Protein AF-A0A3L7RBC6-F1 (afdb_monomer)

pLDDT: mean 70.35, std 21.0, range [33.84, 95.06]

Sequence (132 aa):
MAQAALDSERNTSGNPTVVDAGIVLLDRDGYLCVPLQRLGISANSELGSVTSSCQCVQAEIINYAVGRGQTSRALLLTFRAESPNDLESTDAAAIRKPVELDVKIEIKLESGDTRSLDVLMKNSFQVGGEVP

Structure (mmCIF, N/CA/C/O backbone):
data_AF-A0A3L7RBC6-F1
#
_entry.id   AF-A0A3L7RBC6-F1
#
loop_
_atom_site.group_PDB
_atom_site.id
_atom_site.type_symbol
_atom_site.label_atom_id
_atom_site.label_alt_id
_atom_site.label_comp_id
_atom_site.label_asym_id
_atom_site.label_entity_id
_atom_site.label_seq_id
_atom_site.pdbx_PDB_ins_code
_atom_site.Cartn_x
_atom_site.Cartn_y
_atom_site.Cartn_z
_atom_site.occupancy
_atom_site.B_iso_or_equiv
_atom_site.auth_seq_id
_atom_site.auth_comp_id
_atom_site.auth_asym_id
_atom_site.auth_atom_id
_atom_site.pdbx_PDB_model_num
ATOM 1 N N . MET A 1 1 ? 19.165 10.542 47.482 1.00 41.28 1 MET A N 1
ATOM 2 C CA . MET A 1 1 ? 18.080 11.194 46.719 1.00 41.28 1 MET A CA 1
ATOM 3 C C . MET A 1 1 ? 18.476 11.139 45.258 1.00 41.28 1 MET A C 1
ATOM 5 O O . MET A 1 1 ? 19.639 11.374 44.961 1.00 41.28 1 MET A O 1
ATOM 9 N N . ALA A 1 2 ? 17.560 10.664 44.420 1.00 42.78 2 ALA A N 1
ATOM 10 C CA . ALA A 1 2 ? 17.783 10.224 43.048 1.00 42.78 2 ALA A CA 1
ATOM 11 C C . ALA A 1 2 ? 17.946 11.386 42.059 1.00 42.78 2 ALA A C 1
ATOM 13 O O . ALA A 1 2 ? 17.294 12.410 42.225 1.00 42.78 2 ALA A O 1
ATOM 14 N N . GLN A 1 3 ? 18.708 11.170 40.983 1.00 42.38 3 GLN A N 1
ATOM 15 C CA . GLN A 1 3 ? 18.485 11.879 39.725 1.00 42.38 3 GLN A CA 1
ATOM 16 C C . GLN A 1 3 ? 18.765 10.928 38.557 1.00 42.38 3 GLN A C 1
ATOM 18 O O . GLN A 1 3 ? 19.908 10.608 38.243 1.00 42.38 3 GLN A O 1
ATOM 23 N N . ALA A 1 4 ? 17.674 10.444 37.969 1.00 44.97 4 ALA A N 1
ATOM 24 C CA . ALA A 1 4 ? 17.625 9.802 36.669 1.00 44.97 4 ALA A CA 1
ATOM 25 C C . ALA A 1 4 ? 17.484 10.888 35.589 1.00 44.97 4 ALA A C 1
ATOM 27 O O . ALA A 1 4 ? 16.689 11.815 35.755 1.00 44.97 4 ALA A O 1
ATOM 28 N N . ALA A 1 5 ? 18.229 10.760 34.496 1.00 50.31 5 ALA A N 1
ATOM 29 C CA . ALA A 1 5 ? 17.988 11.434 33.222 1.00 50.31 5 ALA A CA 1
ATOM 30 C C . ALA A 1 5 ? 18.566 10.506 32.139 1.00 50.31 5 ALA A C 1
ATOM 32 O O . ALA A 1 5 ? 19.769 10.294 32.105 1.00 50.31 5 ALA A O 1
ATOM 33 N N . LEU A 1 6 ? 17.722 9.686 31.512 1.00 45.78 6 LEU A N 1
ATOM 34 C CA . LEU A 1 6 ? 17.039 9.960 30.236 1.00 45.78 6 LEU A CA 1
ATOM 35 C C . LEU A 1 6 ? 17.896 9.533 29.035 1.00 45.78 6 LEU A C 1
ATOM 37 O O . LEU A 1 6 ? 18.259 10.348 28.195 1.00 45.78 6 LEU A O 1
ATOM 41 N N . ASP A 1 7 ? 18.124 8.225 28.931 1.00 43.41 7 ASP A N 1
ATOM 42 C CA . ASP A 1 7 ? 18.373 7.572 27.649 1.00 43.41 7 ASP A CA 1
ATOM 43 C C . ASP A 1 7 ? 17.012 7.153 27.076 1.00 43.41 7 ASP A C 1
ATOM 45 O O . ASP A 1 7 ? 16.337 6.255 27.581 1.00 43.41 7 ASP A O 1
ATOM 49 N N . SER A 1 8 ? 16.552 7.860 26.048 1.00 44.59 8 SER A N 1
ATOM 50 C CA . SER A 1 8 ? 15.453 7.416 25.185 1.00 44.59 8 SER A CA 1
ATOM 51 C C . SER A 1 8 ? 15.977 7.328 23.765 1.00 44.59 8 SER A C 1
ATOM 53 O O . SER A 1 8 ? 15.647 8.126 22.889 1.00 44.59 8 SER A O 1
ATOM 55 N N . GLU A 1 9 ? 16.828 6.330 23.555 1.00 50.31 9 GLU A N 1
ATOM 56 C CA . GLU A 1 9 ? 17.122 5.816 22.230 1.00 50.31 9 GLU A CA 1
ATOM 57 C C . GLU A 1 9 ? 15.835 5.199 21.679 1.00 50.31 9 GLU A C 1
ATOM 59 O O . GLU A 1 9 ? 15.323 4.178 22.145 1.00 50.31 9 GLU A O 1
ATOM 64 N N . ARG A 1 10 ? 15.258 5.899 20.706 1.00 44.25 10 ARG A N 1
ATOM 65 C CA . ARG A 1 10 ? 14.067 5.503 19.966 1.00 44.25 10 ARG A CA 1
ATOM 66 C C . ARG A 1 10 ? 14.406 4.249 19.159 1.00 44.25 10 ARG A C 1
ATOM 68 O O . ARG A 1 10 ? 14.853 4.331 18.022 1.00 44.25 10 ARG A O 1
ATOM 75 N N . ASN A 1 11 ? 14.220 3.089 19.777 1.00 40.12 11 ASN A N 1
ATOM 76 C CA . ASN A 1 11 ? 14.428 1.784 19.168 1.00 40.12 11 ASN A CA 1
ATOM 77 C C . ASN A 1 11 ? 13.343 1.525 18.107 1.00 40.12 11 ASN A C 1
ATOM 79 O O . ASN A 1 11 ? 12.315 0.910 18.378 1.00 40.12 11 ASN A O 1
ATOM 83 N N . THR A 1 12 ? 13.546 2.026 16.889 1.00 53.78 12 THR A N 1
ATOM 84 C CA . THR A 1 12 ? 12.786 1.611 15.703 1.00 53.78 12 THR A CA 1
ATOM 85 C C . THR A 1 12 ? 13.376 0.318 15.143 1.00 53.78 12 THR A C 1
ATOM 87 O O . THR A 1 12 ? 13.832 0.273 14.006 1.00 53.78 12 THR A O 1
ATOM 90 N N . SER A 1 13 ? 13.371 -0.746 15.947 1.00 48.34 13 SER A N 1
ATOM 91 C CA . SER A 1 13 ? 13.548 -2.116 15.457 1.00 48.34 13 SER A CA 1
ATOM 92 C C . SER A 1 13 ? 12.186 -2.636 14.995 1.00 48.34 13 SER A C 1
ATOM 94 O O . SER A 1 13 ? 11.504 -3.407 15.671 1.00 48.34 13 SER A O 1
ATOM 96 N N . GLY A 1 14 ? 11.725 -2.109 13.861 1.00 44.50 14 GLY A N 1
ATOM 97 C CA . GLY A 1 14 ? 10.604 -2.688 13.138 1.00 44.50 14 GLY A CA 1
ATOM 98 C C . GLY A 1 14 ? 11.116 -3.922 12.415 1.00 44.50 14 GLY A C 1
ATOM 99 O O . GLY A 1 14 ? 11.766 -3.791 11.384 1.00 44.50 14 GLY A O 1
ATOM 100 N N . ASN A 1 15 ? 10.870 -5.113 12.964 1.00 46.19 15 ASN A N 1
ATOM 101 C CA . ASN A 1 15 ? 11.137 -6.345 12.227 1.00 46.19 15 ASN A CA 1
ATOM 102 C C . ASN A 1 15 ? 10.386 -6.286 10.883 1.00 46.19 15 ASN A C 1
ATOM 104 O O . ASN A 1 15 ? 9.180 -6.007 10.889 1.00 46.19 15 ASN A O 1
ATOM 108 N N . PRO A 1 16 ? 11.059 -6.546 9.747 1.00 49.78 16 PRO A N 1
ATOM 109 C CA . PRO A 1 16 ? 10.403 -6.547 8.449 1.00 49.78 16 PRO A CA 1
ATOM 110 C C . PRO A 1 16 ? 9.271 -7.576 8.472 1.00 49.78 16 PRO A C 1
ATOM 112 O O . PRO A 1 16 ? 9.472 -8.748 8.799 1.00 49.78 16 PRO A O 1
ATOM 115 N N . THR A 1 17 ? 8.052 -7.127 8.173 1.00 50.84 17 THR A N 1
ATOM 116 C CA . THR A 1 17 ? 6.891 -8.018 8.091 1.00 50.84 17 THR A CA 1
ATOM 117 C C . THR A 1 17 ? 6.985 -8.790 6.783 1.00 50.84 17 THR A C 1
ATOM 119 O O . THR A 1 17 ? 6.633 -8.280 5.724 1.00 50.84 17 THR A O 1
ATOM 122 N N . VAL A 1 18 ? 7.488 -10.021 6.851 1.00 53.03 18 VAL A N 1
ATOM 123 C CA . VAL A 1 18 ? 7.545 -10.927 5.701 1.00 53.03 18 VAL A CA 1
ATOM 124 C C . VAL A 1 18 ? 6.134 -11.446 5.428 1.00 53.03 18 VAL A C 1
ATOM 126 O O . VAL A 1 18 ? 5.575 -12.204 6.222 1.00 53.03 18 VAL A O 1
ATOM 129 N N . VAL A 1 19 ? 5.538 -11.010 4.318 1.00 49.81 19 VAL A N 1
ATOM 130 C CA . VAL A 1 19 ? 4.244 -11.510 3.844 1.00 49.81 19 VAL A CA 1
ATOM 131 C C . VAL A 1 19 ? 4.505 -12.566 2.776 1.00 49.81 19 VAL A C 1
ATOM 133 O O . VAL A 1 19 ? 4.945 -12.240 1.679 1.00 49.81 19 VAL A O 1
ATOM 136 N N . ASP A 1 20 ? 4.225 -13.828 3.102 1.00 41.16 20 ASP A N 1
ATOM 137 C CA . ASP A 1 20 ? 4.208 -14.923 2.131 1.00 41.16 20 ASP A CA 1
ATOM 138 C C . ASP A 1 20 ? 2.958 -14.782 1.249 1.00 41.16 20 ASP A C 1
ATOM 140 O O . ASP A 1 20 ? 1.833 -15.105 1.650 1.00 41.16 20 ASP A O 1
ATOM 144 N N . ALA A 1 21 ? 3.140 -14.175 0.079 1.00 43.66 21 ALA A N 1
ATOM 145 C CA . ALA A 1 21 ? 2.108 -14.083 -0.936 1.00 43.66 21 ALA A CA 1
ATOM 146 C C . ALA A 1 21 ? 2.093 -15.408 -1.710 1.00 43.66 21 ALA A C 1
ATOM 148 O O . ALA A 1 21 ? 2.853 -15.593 -2.658 1.00 43.66 21 ALA A O 1
ATOM 149 N N . GLY A 1 22 ? 1.242 -16.345 -1.281 1.00 35.78 22 GLY A N 1
ATOM 150 C CA . GLY A 1 22 ? 0.977 -17.576 -2.030 1.00 35.78 22 GLY A CA 1
ATOM 151 C C . GLY A 1 22 ? 0.546 -17.303 -3.480 1.00 35.78 22 GLY A C 1
ATOM 152 O O . GLY A 1 22 ? 0.210 -16.179 -3.843 1.00 35.78 22 GLY A O 1
ATOM 153 N N . ILE A 1 23 ? 0.554 -18.344 -4.317 1.00 38.22 23 ILE A N 1
ATOM 154 C CA . ILE A 1 23 ? 0.335 -18.253 -5.771 1.00 38.22 23 ILE A CA 1
ATOM 155 C C . ILE A 1 23 ? -0.981 -17.517 -6.095 1.00 38.22 23 ILE A C 1
ATOM 157 O O . ILE A 1 23 ? -2.069 -17.997 -5.774 1.00 38.22 23 ILE A O 1
ATOM 161 N N . VAL A 1 24 ? -0.869 -16.367 -6.769 1.00 37.25 24 VAL A N 1
ATOM 162 C CA . VAL A 1 24 ? -1.992 -15.558 -7.264 1.00 37.25 24 VAL A CA 1
ATOM 163 C C . VAL A 1 24 ? -2.146 -15.805 -8.763 1.00 37.25 24 VAL A C 1
ATOM 165 O O . VAL A 1 24 ? -1.281 -15.436 -9.551 1.00 37.25 24 VAL A O 1
ATOM 168 N N . LEU A 1 25 ? -3.249 -16.439 -9.161 1.00 38.81 25 LEU A N 1
ATOM 169 C CA . LEU A 1 25 ? -3.637 -16.626 -10.561 1.00 38.81 25 LEU A CA 1
ATOM 170 C C . LEU A 1 25 ? -4.859 -15.754 -10.854 1.00 38.81 25 LEU A C 1
ATOM 172 O O . LEU A 1 25 ? -5.968 -16.181 -10.551 1.00 38.81 25 LEU A O 1
ATOM 176 N N . LEU A 1 26 ? -4.678 -14.556 -11.416 1.00 35.75 26 LEU A N 1
ATOM 177 C CA . LEU A 1 26 ? -5.756 -13.702 -11.939 1.00 35.75 26 LEU A CA 1
ATOM 178 C C . LEU A 1 26 ? -5.194 -12.784 -13.042 1.00 35.75 26 LEU A C 1
ATOM 180 O O . LEU A 1 26 ? -4.078 -12.301 -12.905 1.00 35.75 26 LEU A O 1
ATOM 184 N N . ASP A 1 27 ? -5.992 -12.526 -14.084 1.00 41.66 27 ASP A N 1
ATOM 185 C CA . ASP A 1 27 ? -5.768 -11.701 -15.302 1.00 41.66 27 ASP A CA 1
ATOM 186 C C . ASP A 1 27 ? -5.328 -10.225 -15.083 1.00 41.66 27 ASP A C 1
ATOM 188 O O . ASP A 1 27 ? -5.503 -9.368 -15.951 1.00 41.66 27 ASP A O 1
ATOM 192 N N . ARG A 1 28 ? -4.803 -9.870 -13.908 1.00 47.69 28 ARG A N 1
ATOM 193 C CA . ARG A 1 28 ? -4.248 -8.549 -13.600 1.00 47.69 28 ARG A CA 1
ATOM 194 C C . ARG A 1 28 ? -2.777 -8.696 -13.254 1.00 47.69 28 ARG A C 1
ATOM 196 O O . ARG A 1 28 ? -2.445 -9.285 -12.227 1.00 47.69 28 ARG A O 1
ATOM 203 N N . ASP A 1 29 ? -1.922 -8.127 -14.093 1.00 58.88 29 ASP A N 1
ATOM 204 C CA . ASP A 1 29 ? -0.481 -8.125 -13.869 1.00 58.88 29 ASP A CA 1
ATOM 205 C C . ASP A 1 29 ? -0.143 -7.503 -12.503 1.00 58.88 29 ASP A C 1
ATOM 207 O O . ASP A 1 29 ? -0.566 -6.390 -12.191 1.00 58.88 29 ASP A O 1
ATOM 211 N N . GLY A 1 30 ? 0.595 -8.273 -11.695 1.00 72.44 30 GLY A N 1
ATOM 212 C CA . GLY A 1 30 ? 1.332 -7.852 -10.504 1.00 72.44 30 GLY A CA 1
ATOM 213 C C . GLY A 1 30 ? 0.573 -6.965 -9.517 1.00 72.44 30 GLY A C 1
ATOM 214 O O . GLY A 1 30 ? 0.707 -5.744 -9.553 1.00 72.44 30 GLY A O 1
ATOM 215 N N . TYR A 1 31 ? -0.101 -7.558 -8.530 1.00 82.19 31 TYR A N 1
ATOM 216 C CA . TYR A 1 31 ? -0.583 -6.805 -7.370 1.00 82.19 31 TYR A CA 1
ATOM 217 C C . TYR A 1 31 ? -0.307 -7.524 -6.046 1.00 82.19 31 TYR A C 1
ATOM 219 O O . TYR A 1 31 ? -0.266 -8.751 -5.979 1.00 82.19 31 TYR A O 1
ATOM 227 N N . LEU A 1 32 ? -0.148 -6.748 -4.973 1.00 85.56 32 LEU A N 1
ATOM 228 C CA . LEU A 1 32 ? -0.062 -7.227 -3.596 1.00 85.56 32 LEU A CA 1
ATOM 229 C C . LEU A 1 32 ? -1.154 -6.550 -2.772 1.00 85.56 32 LEU A C 1
ATOM 231 O O . LEU A 1 32 ? -1.234 -5.328 -2.719 1.00 85.56 32 LEU A O 1
ATOM 235 N N . CYS A 1 33 ? -1.995 -7.342 -2.112 1.00 89.25 33 CYS A N 1
ATOM 236 C CA . CYS A 1 33 ? -3.057 -6.831 -1.253 1.00 89.25 33 CYS A CA 1
ATOM 237 C C . CYS A 1 33 ? -2.758 -7.175 0.210 1.00 89.25 33 CYS A C 1
ATOM 239 O O . CYS A 1 33 ? -2.649 -8.350 0.566 1.00 89.25 33 CYS A O 1
ATOM 241 N N . VAL A 1 34 ? -2.630 -6.158 1.063 1.00 90.31 34 VAL A N 1
ATOM 242 C CA . VAL A 1 34 ? -2.283 -6.305 2.482 1.00 90.31 34 VAL A CA 1
ATOM 243 C C . VAL A 1 34 ? -3.419 -5.760 3.352 1.00 90.31 34 VAL A C 1
ATOM 245 O O . VAL A 1 34 ? -3.664 -4.553 3.348 1.00 90.31 34 VAL A O 1
ATOM 248 N N . PRO A 1 35 ? -4.120 -6.602 4.133 1.00 92.38 35 PRO A N 1
ATOM 249 C CA . PRO A 1 35 ? -5.130 -6.132 5.079 1.00 92.38 35 PRO A CA 1
ATOM 250 C C . PRO A 1 35 ? -4.552 -5.107 6.057 1.00 92.38 35 PRO A C 1
ATOM 252 O O . PRO A 1 35 ? -3.495 -5.339 6.645 1.00 92.38 35 PRO A O 1
ATOM 255 N N . LEU A 1 36 ? -5.261 -4.000 6.288 1.00 92.00 36 LEU A N 1
ATOM 256 C CA . LEU A 1 36 ? -4.756 -2.913 7.138 1.00 92.00 36 LEU A CA 1
ATOM 257 C C . LEU A 1 36 ? -4.504 -3.349 8.587 1.00 92.00 36 LEU A C 1
ATOM 259 O O . LEU A 1 36 ? -3.585 -2.854 9.236 1.00 92.00 36 LEU A O 1
ATOM 263 N N . GLN A 1 37 ? -5.250 -4.343 9.070 1.00 90.81 37 GLN A N 1
ATOM 264 C CA . GLN A 1 37 ? -5.057 -4.921 10.398 1.00 90.81 37 GLN A CA 1
ATOM 265 C C . GLN A 1 37 ? -3.677 -5.574 10.546 1.00 90.81 37 GLN A C 1
ATOM 267 O O . GLN A 1 37 ? -3.102 -5.527 11.630 1.00 90.81 37 GLN A O 1
ATOM 272 N N . ARG A 1 38 ? -3.108 -6.133 9.464 1.00 88.62 38 ARG A N 1
ATOM 273 C CA . ARG A 1 38 ? -1.739 -6.680 9.479 1.00 88.62 38 ARG A CA 1
ATOM 274 C C . ARG A 1 38 ? -0.673 -5.592 9.602 1.00 88.62 38 ARG A C 1
ATOM 276 O O . ARG A 1 38 ? 0.423 -5.882 10.056 1.00 88.62 38 ARG A O 1
ATOM 283 N N . LEU A 1 39 ? -1.011 -4.350 9.257 1.00 89.38 39 LEU A N 1
ATOM 284 C CA . LEU A 1 39 ? -0.158 -3.170 9.427 1.00 89.38 39 LEU A CA 1
ATOM 285 C C . LEU A 1 39 ? -0.397 -2.463 10.776 1.00 89.38 39 LEU A C 1
ATOM 287 O O . LEU A 1 39 ? 0.099 -1.359 10.999 1.00 89.38 39 LEU A O 1
ATOM 291 N N . GLY A 1 40 ? -1.195 -3.063 11.669 1.00 90.06 40 GLY A N 1
ATOM 292 C CA . GLY A 1 40 ? -1.571 -2.462 12.950 1.00 90.06 40 GLY A CA 1
ATOM 293 C C . GLY A 1 40 ? -2.505 -1.254 12.816 1.00 90.06 40 GLY A C 1
ATOM 294 O O . GLY A 1 40 ? -2.595 -0.446 13.739 1.00 90.06 40 GLY A O 1
ATOM 295 N N . ILE A 1 41 ? -3.183 -1.103 11.674 1.00 91.06 41 ILE A N 1
ATOM 296 C CA . ILE A 1 41 ? -4.161 -0.039 11.432 1.00 91.06 41 ILE A CA 1
ATOM 297 C C . ILE A 1 41 ? -5.556 -0.595 11.718 1.00 91.06 41 ILE A C 1
ATOM 299 O O . ILE A 1 41 ? -5.967 -1.615 11.159 1.00 91.06 41 ILE A O 1
ATOM 303 N N . SER A 1 42 ? -6.298 0.085 12.593 1.00 89.44 42 SER A N 1
ATOM 304 C CA . SER A 1 42 ? -7.670 -0.304 12.917 1.00 89.44 42 SER A CA 1
ATOM 305 C C . SER A 1 42 ? -8.583 -0.132 11.702 1.00 89.44 42 SER A C 1
ATOM 307 O O . SER A 1 42 ? -8.409 0.779 10.891 1.00 89.44 42 SER A O 1
ATOM 309 N N . ALA A 1 43 ? -9.606 -0.983 11.599 1.00 83.50 43 ALA A N 1
ATOM 310 C CA . ALA A 1 43 ? -10.624 -0.870 10.554 1.00 83.50 43 ALA A CA 1
ATOM 311 C C . ALA A 1 43 ? -11.336 0.498 10.574 1.00 83.50 43 ALA A C 1
ATOM 313 O O . ALA A 1 43 ? -11.731 0.990 9.522 1.00 83.50 43 ALA A O 1
ATOM 314 N N . ASN A 1 44 ? -11.429 1.119 11.756 1.00 85.81 44 ASN A N 1
ATOM 315 C CA . ASN A 1 44 ? -12.097 2.404 11.969 1.00 85.81 44 ASN A CA 1
ATOM 316 C C . ASN A 1 44 ? -11.147 3.612 11.886 1.00 85.81 44 ASN A C 1
ATOM 318 O O . ASN A 1 44 ? -11.581 4.731 12.126 1.00 85.81 44 ASN A O 1
ATOM 322 N N . SER A 1 45 ? -9.853 3.415 11.608 1.00 88.69 45 SER A N 1
ATOM 323 C CA . SER A 1 45 ? -8.907 4.532 11.506 1.00 88.69 45 SER A CA 1
ATOM 324 C C . SER A 1 45 ? -9.174 5.361 10.250 1.00 88.69 45 SER A C 1
ATOM 326 O O . SER A 1 45 ? -9.228 4.810 9.146 1.00 88.69 45 SER A O 1
ATOM 328 N N . GLU A 1 46 ? -9.266 6.677 10.401 1.00 92.19 46 GLU A N 1
ATOM 329 C CA . GLU A 1 46 ? -9.325 7.617 9.281 1.00 92.19 46 GLU A CA 1
ATOM 330 C C . GLU A 1 46 ? -7.946 7.723 8.616 1.00 92.19 46 GLU A C 1
ATOM 332 O O . GLU A 1 46 ? -6.911 7.851 9.280 1.00 92.19 46 GLU A O 1
ATOM 337 N N . LEU A 1 47 ? -7.929 7.568 7.292 1.00 91.31 47 LEU A N 1
ATOM 338 C CA . LEU A 1 47 ? -6.710 7.560 6.489 1.00 91.31 47 LEU A CA 1
ATOM 339 C C . LEU A 1 47 ? -6.565 8.920 5.823 1.00 91.31 47 LEU A C 1
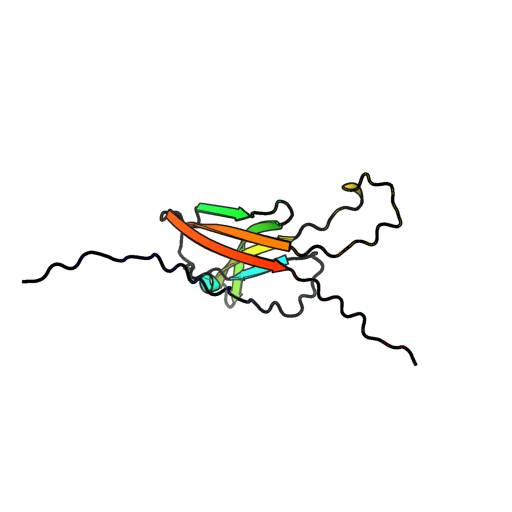ATOM 341 O O . LEU A 1 47 ? -7.460 9.329 5.093 1.00 91.31 47 LEU A O 1
ATOM 345 N N . GLY A 1 48 ? -5.429 9.576 6.037 1.00 91.69 48 GLY A N 1
ATOM 346 C CA . GLY A 1 48 ? -5.119 10.850 5.401 1.00 91.69 48 GLY A CA 1
ATOM 347 C C . GLY A 1 48 ? -4.516 10.660 4.011 1.00 91.69 48 GLY A C 1
ATOM 348 O O . GLY A 1 48 ? -5.031 11.182 3.027 1.00 91.69 48 GLY A O 1
ATOM 349 N N . SER A 1 49 ? -3.413 9.912 3.903 1.00 93.56 49 SER A N 1
ATOM 350 C CA . SER A 1 49 ? -2.760 9.683 2.608 1.00 93.56 49 SER A CA 1
ATOM 351 C C . SER A 1 49 ? -1.958 8.389 2.547 1.00 93.56 49 SER A C 1
ATOM 353 O O . SER A 1 49 ? -1.544 7.837 3.567 1.00 93.56 49 SER A O 1
ATOM 355 N N . VAL A 1 50 ? -1.732 7.914 1.322 1.00 94.38 50 VAL A N 1
ATOM 356 C CA . VAL A 1 50 ? -0.848 6.788 1.015 1.00 94.38 50 VAL A CA 1
ATOM 357 C C . VAL A 1 50 ? 0.129 7.224 -0.065 1.00 94.38 50 VAL A C 1
ATOM 359 O O . VAL A 1 50 ? -0.278 7.798 -1.073 1.00 94.38 50 VAL A O 1
ATOM 362 N N . 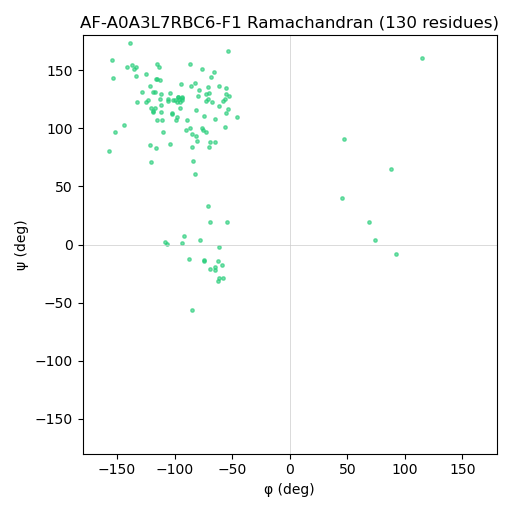THR A 1 51 ? 1.414 6.962 0.144 1.00 94.38 51 THR A N 1
ATOM 363 C CA . THR A 1 51 ? 2.481 7.317 -0.797 1.00 94.38 51 THR A CA 1
ATOM 364 C C . THR A 1 51 ? 3.428 6.144 -1.013 1.00 94.38 51 THR A C 1
ATOM 366 O O . THR A 1 51 ? 3.706 5.386 -0.087 1.00 94.38 51 THR A O 1
ATOM 369 N N . SER A 1 52 ? 3.939 6.017 -2.236 1.00 92.31 52 SER A N 1
ATOM 370 C CA . SER A 1 52 ? 4.935 5.019 -2.636 1.00 92.31 52 SER A CA 1
ATOM 371 C C . SER A 1 52 ? 6.255 5.708 -2.967 1.00 92.31 52 SER A C 1
ATOM 373 O O . SER A 1 52 ? 6.251 6.778 -3.578 1.00 92.31 52 SER A O 1
ATOM 375 N N . SER A 1 53 ? 7.380 5.092 -2.602 1.00 90.50 53 SER A N 1
ATOM 376 C CA . SER A 1 53 ? 8.714 5.568 -2.982 1.00 90.50 53 SER A CA 1
ATOM 377 C C . SER A 1 53 ? 9.068 5.294 -4.450 1.00 90.50 53 SER A C 1
ATOM 379 O O . SER A 1 53 ? 10.022 5.884 -4.951 1.00 90.50 53 SER A O 1
ATOM 381 N N . CYS A 1 54 ? 8.319 4.429 -5.150 1.00 83.50 54 CYS A N 1
ATOM 382 C CA . CYS A 1 54 ? 8.505 4.154 -6.577 1.00 83.50 54 CYS A CA 1
ATOM 383 C C . CYS A 1 54 ? 7.266 4.528 -7.390 1.00 83.50 54 CYS A C 1
ATOM 385 O O . CYS A 1 54 ? 6.167 4.054 -7.111 1.00 83.50 54 CYS A O 1
ATOM 387 N N . GLN A 1 55 ? 7.466 5.263 -8.486 1.00 84.56 55 GLN A N 1
ATOM 388 C CA . GLN A 1 55 ? 6.420 5.545 -9.482 1.00 84.56 55 GLN A CA 1
ATOM 389 C C . GLN A 1 55 ? 5.917 4.292 -10.223 1.00 84.56 55 GLN A C 1
ATOM 391 O O . GLN A 1 55 ? 4.843 4.296 -10.821 1.00 84.56 55 GLN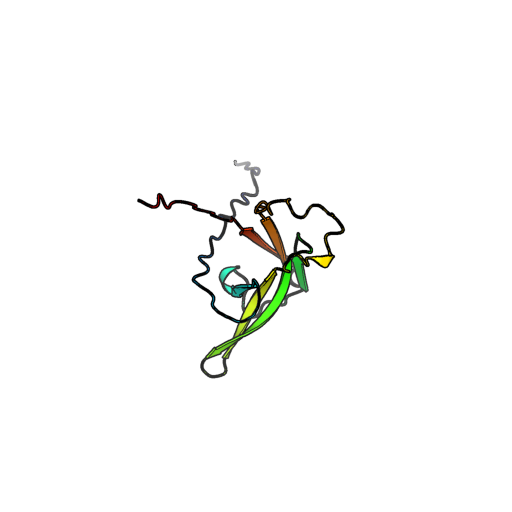 A O 1
ATOM 396 N N . CYS A 1 56 ? 6.708 3.220 -10.191 1.00 79.75 56 CYS A N 1
ATOM 397 C CA . CYS A 1 56 ? 6.365 1.915 -10.737 1.00 79.75 56 CYS A CA 1
ATOM 398 C C . CYS A 1 56 ? 5.344 1.156 -9.875 1.00 79.75 56 CYS A C 1
ATOM 400 O O . CYS A 1 56 ? 4.779 0.165 -10.332 1.00 79.75 56 CYS A O 1
ATOM 402 N N . VAL A 1 57 ? 5.095 1.617 -8.642 1.00 85.94 57 VAL A N 1
ATOM 403 C CA . VAL A 1 57 ? 4.147 1.007 -7.709 1.00 85.94 57 VAL A CA 1
ATOM 404 C C . VAL A 1 57 ? 3.080 2.019 -7.339 1.00 85.94 57 VAL A C 1
ATOM 406 O O . VAL A 1 57 ? 3.357 3.043 -6.714 1.00 85.94 57 VAL A O 1
ATOM 409 N N . GLN A 1 58 ? 1.842 1.705 -7.692 1.00 90.94 58 GLN A N 1
ATOM 410 C CA . GLN A 1 58 ? 0.680 2.470 -7.278 1.00 90.94 58 GLN A CA 1
ATOM 411 C C . GLN A 1 58 ? 0.103 1.857 -6.005 1.00 90.94 58 GLN A C 1
ATOM 413 O O . GLN A 1 58 ? -0.191 0.664 -5.971 1.00 90.94 58 GLN A O 1
ATOM 418 N N . ALA A 1 59 ? -0.067 2.676 -4.971 1.00 92.50 59 ALA A N 1
ATOM 419 C CA . ALA A 1 59 ? -0.619 2.263 -3.689 1.00 92.50 59 ALA A CA 1
ATOM 420 C C . ALA A 1 59 ? -1.991 2.908 -3.468 1.00 92.50 59 ALA A C 1
ATOM 422 O O . ALA A 1 59 ? -2.142 4.120 -3.608 1.00 92.50 59 ALA A O 1
ATOM 423 N N . GLU A 1 60 ? -2.982 2.099 -3.112 1.00 93.06 60 GLU A N 1
ATOM 424 C CA . GLU A 1 60 ? -4.364 2.529 -2.906 1.00 93.06 60 GLU A CA 1
ATOM 425 C C . GLU A 1 60 ? -4.985 1.790 -1.719 1.00 93.06 60 GLU A C 1
ATOM 427 O O . GLU A 1 60 ? -4.606 0.666 -1.396 1.00 93.06 60 GLU A O 1
ATOM 432 N N . ILE A 1 61 ? -5.964 2.410 -1.063 1.00 93.06 61 ILE A N 1
ATOM 433 C CA . ILE A 1 61 ? -6.776 1.745 -0.046 1.00 93.06 61 ILE A CA 1
ATOM 434 C C . ILE A 1 61 ? -8.076 1.290 -0.680 1.00 93.06 61 ILE A C 1
ATOM 436 O O . ILE A 1 61 ? -8.855 2.104 -1.165 1.00 93.06 61 ILE A O 1
ATOM 440 N N . ILE A 1 62 ? -8.345 -0.005 -0.590 1.00 92.69 62 ILE A N 1
ATOM 441 C CA . ILE A 1 62 ? -9.562 -0.606 -1.125 1.00 92.69 62 ILE A CA 1
ATOM 442 C C . ILE A 1 62 ? -10.427 -1.187 -0.010 1.00 92.69 62 ILE A C 1
ATOM 444 O O . ILE A 1 62 ? -9.934 -1.583 1.051 1.00 92.69 62 ILE A O 1
ATOM 448 N N . ASN A 1 63 ? -11.725 -1.293 -0.285 1.00 92.19 63 ASN A N 1
ATOM 449 C CA . ASN A 1 63 ? -12.647 -2.100 0.505 1.00 92.19 63 ASN A CA 1
ATOM 450 C C . ASN A 1 63 ? -12.790 -3.485 -0.136 1.00 92.19 63 ASN A C 1
ATOM 452 O O . ASN A 1 63 ? -12.928 -3.594 -1.353 1.00 92.19 63 ASN A O 1
ATOM 456 N N . TYR A 1 64 ? -12.803 -4.541 0.672 1.00 87.31 64 TYR A N 1
ATOM 457 C CA . TYR A 1 64 ? -13.024 -5.912 0.218 1.00 87.31 64 TYR A CA 1
ATOM 458 C C . TYR A 1 64 ? -14.034 -6.630 1.113 1.00 87.31 64 TYR A C 1
ATOM 460 O O . TYR A 1 64 ? -14.197 -6.297 2.288 1.00 87.31 64 TYR A O 1
ATOM 468 N N . ALA A 1 65 ? -14.744 -7.608 0.554 1.00 89.12 65 ALA A N 1
ATOM 469 C CA . ALA A 1 65 ? -15.715 -8.396 1.300 1.00 89.12 65 ALA A CA 1
ATOM 470 C C . ALA A 1 65 ? -15.010 -9.463 2.150 1.00 89.12 65 ALA A C 1
ATOM 472 O O . ALA A 1 65 ? -14.172 -10.208 1.648 1.00 89.12 65 ALA A O 1
ATOM 473 N N . VAL A 1 66 ? -15.393 -9.570 3.422 1.00 86.19 66 VAL A N 1
ATOM 474 C CA . VAL A 1 66 ? -14.907 -10.602 4.363 1.00 86.19 66 VAL A CA 1
ATOM 475 C C . VAL A 1 66 ? -15.965 -11.676 4.665 1.00 86.19 66 VAL A C 1
ATOM 477 O O . VAL A 1 66 ? -15.699 -12.629 5.392 1.00 86.19 66 VAL A O 1
ATOM 480 N N . GLY A 1 67 ? -17.152 -11.568 4.054 1.00 84.12 67 GLY A N 1
ATOM 481 C CA . GLY A 1 67 ? -18.256 -12.531 4.155 1.00 84.12 67 GLY A CA 1
ATOM 482 C C . GLY A 1 67 ? -19.496 -11.958 4.850 1.00 84.12 67 GLY A C 1
ATOM 483 O O . GLY A 1 67 ? -19.421 -10.946 5.533 1.00 84.12 67 GLY A O 1
ATOM 484 N N . ARG A 1 68 ? -20.668 -12.586 4.650 1.00 83.38 68 ARG A N 1
ATOM 485 C CA . ARG A 1 68 ? -21.968 -12.201 5.262 1.00 83.38 68 ARG A CA 1
ATOM 486 C C . ARG A 1 68 ? -22.282 -10.691 5.222 1.00 83.38 68 ARG A C 1
ATOM 488 O O . ARG A 1 68 ? -22.785 -10.134 6.192 1.00 83.38 68 ARG A O 1
ATOM 495 N N . GLY A 1 69 ? -21.964 -10.027 4.110 1.00 85.81 69 GLY A N 1
ATOM 496 C CA . GLY A 1 69 ? -22.197 -8.587 3.934 1.00 85.81 69 GLY A CA 1
ATOM 497 C C . GLY A 1 69 ? -21.233 -7.673 4.698 1.00 85.81 69 GLY A C 1
ATOM 498 O O . GLY A 1 69 ? -21.388 -6.459 4.646 1.00 85.81 69 GLY A O 1
ATOM 499 N N . GLN A 1 70 ? -20.232 -8.225 5.386 1.00 86.25 70 GLN A N 1
ATOM 50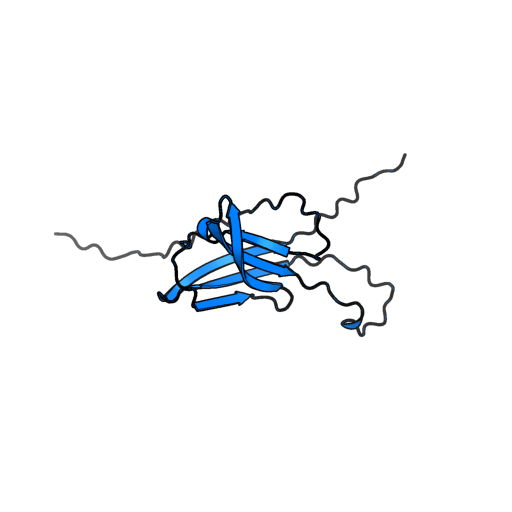0 C CA . GLN A 1 70 ? -19.185 -7.448 6.034 1.00 86.25 70 GLN A CA 1
ATOM 501 C C . GLN A 1 70 ? -18.101 -7.057 5.027 1.00 86.25 70 GLN A C 1
ATOM 503 O O . GLN A 1 70 ? -17.669 -7.865 4.195 1.00 86.25 70 GLN A O 1
ATOM 508 N N . THR A 1 71 ? -17.637 -5.818 5.143 1.00 89.19 71 THR A N 1
ATOM 509 C CA . THR A 1 71 ? -16.512 -5.272 4.388 1.00 89.19 71 THR A CA 1
ATOM 510 C C . THR A 1 71 ? -15.349 -4.961 5.325 1.00 89.19 71 THR A C 1
ATOM 512 O O . THR A 1 71 ? -15.521 -4.718 6.520 1.00 89.19 71 THR A O 1
ATOM 515 N N . SER A 1 72 ? -14.139 -5.011 4.786 1.00 90.75 72 SER A N 1
ATOM 516 C CA . SER A 1 72 ? -12.907 -4.629 5.467 1.00 90.75 72 SER A CA 1
ATOM 517 C C . SER A 1 72 ? -12.010 -3.846 4.515 1.00 90.75 72 SER A C 1
ATOM 519 O O . SER A 1 72 ? -12.321 -3.731 3.330 1.00 90.75 72 SER A O 1
ATOM 521 N N . ARG A 1 73 ? -10.901 -3.300 5.019 1.00 92.44 73 ARG A N 1
ATOM 522 C CA . ARG A 1 73 ? -9.986 -2.459 4.237 1.00 92.44 73 ARG A CA 1
ATOM 523 C C . ARG A 1 73 ? -8.616 -3.090 4.064 1.00 92.44 73 ARG A C 1
ATOM 525 O O . ARG A 1 73 ? -8.080 -3.691 4.999 1.00 92.44 73 ARG A O 1
ATOM 532 N N . ALA A 1 74 ? -8.030 -2.899 2.892 1.00 92.81 74 ALA A N 1
ATOM 533 C CA . ALA A 1 74 ? -6.682 -3.346 2.575 1.00 92.81 74 ALA A CA 1
ATOM 534 C C . ALA A 1 74 ? -5.910 -2.275 1.803 1.00 92.81 74 ALA A C 1
ATOM 536 O O . ALA A 1 74 ? -6.501 -1.442 1.120 1.00 92.81 74 ALA A O 1
ATOM 537 N N . LEU A 1 75 ? -4.589 -2.328 1.917 1.00 92.75 75 LEU A N 1
ATOM 538 C CA . LEU A 1 75 ? -3.654 -1.656 1.032 1.00 92.75 75 LEU A CA 1
ATOM 539 C C . LEU A 1 75 ? -3.486 -2.518 -0.222 1.00 92.75 75 LEU A C 1
ATOM 541 O O . LEU A 1 75 ? -2.981 -3.636 -0.134 1.00 92.75 75 LEU A O 1
ATOM 545 N N . LEU A 1 76 ? -3.904 -2.004 -1.370 1.00 92.25 76 LEU A N 1
ATOM 546 C CA . LEU A 1 76 ? -3.635 -2.582 -2.677 1.00 92.25 76 LEU A CA 1
ATOM 547 C C . LEU A 1 76 ? -2.407 -1.901 -3.277 1.00 92.25 76 LEU A C 1
ATOM 549 O O . LEU A 1 76 ? -2.390 -0.689 -3.472 1.00 92.25 76 LEU A O 1
ATOM 553 N N . LEU A 1 77 ? -1.398 -2.697 -3.598 1.00 89.56 77 LEU A N 1
ATOM 554 C CA . LEU A 1 77 ? -0.237 -2.288 -4.370 1.00 89.56 77 LEU A CA 1
ATOM 555 C C . LEU A 1 77 ? -0.365 -2.874 -5.765 1.00 89.56 77 LEU A C 1
ATOM 557 O O . LEU A 1 77 ? -0.527 -4.083 -5.899 1.00 89.56 77 LEU A O 1
ATOM 561 N N . THR A 1 78 ? -0.293 -2.030 -6.785 1.00 88.38 78 THR A N 1
ATOM 562 C CA . THR A 1 78 ? -0.291 -2.438 -8.192 1.00 88.38 78 THR A CA 1
ATOM 563 C C . THR A 1 78 ? 1.069 -2.115 -8.788 1.00 88.38 78 THR A C 1
ATOM 565 O O . THR A 1 78 ? 1.527 -0.973 -8.714 1.00 88.38 78 THR A O 1
ATOM 568 N N . PHE A 1 79 ? 1.715 -3.117 -9.368 1.00 83.25 79 PHE A N 1
ATOM 569 C CA . PHE A 1 79 ? 3.027 -3.009 -9.987 1.00 83.25 79 PHE A CA 1
ATOM 570 C C . PHE A 1 79 ? 2.833 -2.771 -11.485 1.00 83.25 79 PHE A C 1
ATOM 572 O O . PHE A 1 79 ? 2.254 -3.597 -12.188 1.00 83.25 79 PHE A O 1
ATOM 579 N N . ARG A 1 80 ? 3.284 -1.620 -11.988 1.00 77.06 80 ARG A N 1
ATOM 580 C CA . ARG A 1 80 ? 3.208 -1.327 -13.422 1.00 77.06 80 ARG A CA 1
ATOM 581 C C . ARG A 1 80 ? 4.244 -2.174 -14.150 1.00 77.06 80 ARG A C 1
ATOM 583 O O . ARG A 1 80 ? 5.432 -2.088 -13.846 1.00 77.06 80 ARG A O 1
ATOM 590 N N . ALA A 1 81 ? 3.790 -2.958 -15.123 1.00 68.06 81 ALA A N 1
ATOM 591 C CA . ALA A 1 81 ? 4.687 -3.590 -16.077 1.00 68.06 81 ALA A CA 1
ATOM 592 C C . ALA A 1 81 ? 5.430 -2.503 -16.868 1.00 68.06 81 ALA A C 1
ATOM 594 O O . ALA A 1 81 ? 4.824 -1.515 -17.292 1.00 68.06 81 ALA A O 1
ATOM 595 N N . GLU A 1 82 ? 6.734 -2.685 -17.069 1.00 61.59 82 GLU A N 1
ATOM 596 C CA . GLU A 1 82 ? 7.505 -1.840 -17.979 1.00 61.59 82 GLU A CA 1
ATOM 597 C C . GLU A 1 82 ? 6.932 -1.999 -19.391 1.00 61.59 82 GLU A C 1
ATOM 599 O O . GLU A 1 82 ? 6.893 -3.107 -19.940 1.00 61.59 82 GLU A O 1
ATOM 604 N N . SER A 1 83 ? 6.442 -0.903 -19.977 1.00 57.53 83 SER A N 1
ATOM 605 C CA . SER A 1 83 ? 5.943 -0.943 -21.346 1.00 57.53 83 SER A CA 1
ATOM 606 C C . SER A 1 83 ? 7.129 -1.094 -22.296 1.00 57.53 83 SER A C 1
ATOM 608 O O . SER A 1 83 ? 8.109 -0.358 -22.165 1.00 57.53 83 SER A O 1
ATOM 610 N N . PRO A 1 84 ? 7.056 -1.972 -23.312 1.00 55.84 84 PRO A N 1
ATOM 611 C CA . PRO A 1 84 ? 8.087 -2.042 -24.345 1.00 55.84 84 PRO A CA 1
ATOM 612 C C . PRO A 1 84 ? 8.274 -0.711 -25.099 1.00 55.84 84 PRO A C 1
ATOM 614 O O . PRO A 1 84 ? 9.318 -0.519 -25.709 1.00 55.84 84 PRO A O 1
ATOM 617 N N . ASN A 1 85 ? 7.303 0.210 -25.027 1.00 55.25 85 ASN A N 1
ATOM 618 C CA . ASN A 1 8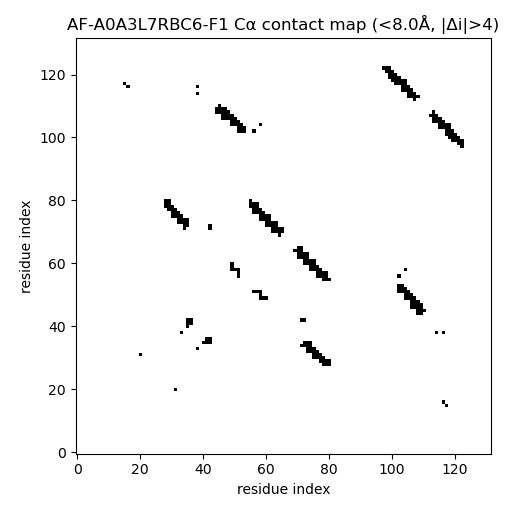5 ? 7.379 1.544 -25.631 1.00 55.25 85 ASN A CA 1
ATOM 619 C C . ASN A 1 85 ? 8.030 2.614 -24.735 1.00 55.25 85 ASN A C 1
ATOM 621 O O . ASN A 1 85 ? 8.369 3.674 -25.246 1.00 55.25 85 ASN A O 1
ATOM 625 N N . ASP A 1 86 ? 8.236 2.358 -23.437 1.00 55.78 86 ASP A N 1
ATOM 626 C CA . ASP A 1 86 ? 8.998 3.262 -22.549 1.00 55.78 86 ASP A CA 1
ATOM 627 C C . ASP A 1 86 ? 10.524 3.115 -22.762 1.00 55.78 86 ASP A C 1
ATOM 629 O O . ASP A 1 86 ? 11.339 3.725 -22.070 1.00 55.78 86 ASP A O 1
ATOM 633 N N . LEU A 1 87 ? 10.915 2.285 -23.734 1.00 54.03 87 LEU A N 1
ATOM 634 C CA . LEU A 1 87 ? 12.278 1.902 -24.062 1.00 54.03 87 LEU A CA 1
ATOM 635 C C . LEU A 1 87 ? 12.627 2.403 -25.471 1.00 54.03 87 LEU A C 1
ATOM 637 O O . LEU A 1 87 ? 12.617 1.642 -26.434 1.00 54.03 87 LEU A O 1
ATOM 641 N N . GLU A 1 88 ? 13.023 3.670 -25.602 1.00 52.44 88 GLU A N 1
ATOM 642 C CA . GLU A 1 88 ? 13.689 4.194 -26.814 1.00 52.44 88 GLU A CA 1
ATOM 643 C C . GLU A 1 88 ? 15.134 3.658 -26.977 1.00 52.44 88 GLU A C 1
ATOM 645 O O . GLU A 1 88 ? 16.028 4.344 -27.468 1.00 52.44 88 GLU A O 1
ATOM 650 N N . SER A 1 89 ? 15.400 2.424 -26.545 1.00 52.09 89 SER A N 1
ATOM 651 C CA . SER A 1 89 ? 16.713 1.786 -26.618 1.00 52.09 89 SER A CA 1
ATOM 652 C C . SER A 1 89 ? 16.666 0.647 -27.633 1.00 52.09 89 SER A C 1
ATOM 654 O O . SER A 1 89 ? 16.067 -0.401 -27.403 1.00 52.09 89 SER A O 1
ATOM 656 N N . THR A 1 90 ? 17.298 0.877 -28.780 1.00 50.22 90 THR A N 1
ATOM 657 C CA . THR A 1 90 ? 17.352 0.037 -29.988 1.00 50.22 90 THR A CA 1
ATOM 658 C C . THR A 1 90 ? 18.146 -1.265 -29.849 1.00 50.22 90 THR A C 1
ATOM 660 O O . THR A 1 90 ? 18.524 -1.857 -30.861 1.00 50.22 90 THR A O 1
ATOM 663 N N . ASP A 1 91 ? 18.391 -1.755 -28.635 1.00 53.78 91 ASP A N 1
ATOM 664 C CA . ASP A 1 91 ? 19.210 -2.946 -28.431 1.00 53.78 91 ASP A CA 1
ATOM 665 C C . ASP A 1 91 ? 18.347 -4.170 -28.097 1.00 53.78 91 ASP A C 1
ATOM 667 O O . ASP A 1 91 ? 18.096 -4.517 -26.942 1.00 53.78 91 ASP A O 1
ATOM 671 N N . ALA A 1 92 ? 17.883 -4.848 -29.150 1.00 50.88 92 ALA A N 1
ATOM 672 C CA . ALA A 1 92 ? 17.084 -6.075 -29.083 1.00 50.88 92 ALA A CA 1
ATOM 673 C C . ALA A 1 92 ? 17.805 -7.262 -28.395 1.00 50.88 92 ALA A C 1
ATOM 675 O O . ALA A 1 92 ? 17.215 -8.330 -28.236 1.00 50.88 92 ALA A O 1
ATOM 676 N N . ALA A 1 93 ? 19.064 -7.083 -27.977 1.00 47.25 93 ALA A N 1
ATOM 677 C CA . ALA A 1 93 ? 19.878 -8.058 -27.255 1.00 47.25 93 ALA A CA 1
ATOM 678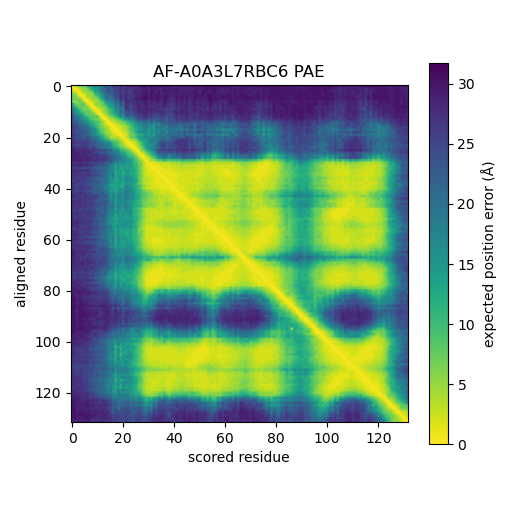 C C . ALA A 1 93 ? 20.120 -7.703 -25.774 1.00 47.25 93 ALA A C 1
ATOM 680 O O . ALA A 1 93 ? 20.810 -8.456 -25.080 1.00 47.25 93 ALA A O 1
ATOM 681 N N . ALA A 1 94 ? 19.558 -6.605 -25.253 1.00 52.50 94 ALA A N 1
ATOM 682 C CA . ALA A 1 94 ? 19.605 -6.319 -23.824 1.00 52.50 94 ALA A CA 1
ATOM 683 C C . ALA A 1 94 ? 18.727 -7.334 -23.075 1.00 52.50 94 ALA A C 1
ATOM 685 O O . ALA A 1 94 ? 17.534 -7.127 -22.852 1.00 52.50 94 ALA A O 1
ATOM 686 N N . ILE A 1 95 ? 19.333 -8.468 -22.712 1.00 51.81 95 ILE A N 1
ATOM 687 C CA . ILE A 1 95 ? 18.802 -9.438 -21.756 1.00 51.81 95 ILE A CA 1
ATOM 688 C C . ILE A 1 95 ? 18.295 -8.628 -20.564 1.00 51.81 95 ILE A C 1
ATOM 690 O O . ILE A 1 95 ? 19.094 -8.025 -19.844 1.00 51.81 95 ILE A O 1
ATOM 694 N N . ARG A 1 96 ? 16.967 -8.571 -20.401 1.00 54.50 96 ARG A N 1
ATOM 695 C CA . ARG A 1 96 ? 16.303 -7.867 -19.302 1.00 54.50 96 ARG A CA 1
ATOM 696 C C . ARG A 1 96 ? 16.851 -8.437 -18.003 1.00 54.50 96 ARG A C 1
ATOM 698 O O . ARG A 1 96 ? 16.489 -9.546 -17.614 1.00 54.50 96 ARG A O 1
ATOM 705 N N . LYS A 1 97 ? 17.782 -7.726 -17.368 1.00 51.25 97 LYS A N 1
ATOM 706 C CA . LYS A 1 97 ? 18.288 -8.137 -16.064 1.00 51.25 97 LYS A CA 1
ATOM 707 C C . LYS A 1 97 ? 17.169 -7.888 -15.062 1.00 51.25 97 LYS A C 1
ATOM 709 O O . LYS A 1 97 ? 16.683 -6.761 -15.001 1.00 51.25 97 LYS A O 1
ATOM 714 N N . PRO A 1 98 ? 16.754 -8.904 -14.294 1.00 55.38 98 PRO A N 1
ATOM 715 C CA . PRO A 1 98 ? 15.879 -8.675 -13.165 1.00 55.38 98 PRO A CA 1
ATOM 716 C C . PRO A 1 98 ? 16.471 -7.596 -12.262 1.00 55.38 98 PRO A C 1
ATOM 718 O O . PRO A 1 98 ? 17.637 -7.687 -11.874 1.00 55.38 98 PRO A O 1
ATOM 721 N N . VAL A 1 99 ? 15.678 -6.578 -11.957 1.00 60.56 99 VAL A N 1
ATOM 722 C CA . VAL A 1 99 ? 16.050 -5.538 -11.004 1.00 60.56 99 VAL A CA 1
ATOM 723 C C . VAL A 1 99 ? 15.419 -5.909 -9.669 1.00 60.56 99 VAL A C 1
ATOM 725 O O . VAL A 1 99 ? 14.224 -6.195 -9.604 1.00 60.56 99 VAL A O 1
ATOM 728 N N . GLU A 1 100 ? 16.229 -5.954 -8.613 1.00 66.81 100 GLU A N 1
ATOM 729 C CA . GLU A 1 100 ? 15.700 -6.013 -7.253 1.00 66.81 100 GLU A CA 1
ATOM 730 C C . GLU A 1 100 ? 15.012 -4.683 -6.957 1.00 66.81 100 GLU A C 1
ATOM 732 O O . GLU A 1 100 ? 15.625 -3.620 -7.080 1.00 66.81 100 GLU A O 1
ATOM 737 N N . LEU A 1 101 ? 13.732 -4.743 -6.599 1.00 70.06 101 LEU A N 1
ATOM 738 C CA . LEU A 1 101 ? 12.964 -3.551 -6.274 1.00 70.06 101 LEU A CA 1
ATOM 739 C C . LEU A 1 101 ? 12.756 -3.485 -4.765 1.00 70.06 101 LEU A C 1
ATOM 741 O O . LEU A 1 101 ? 12.186 -4.407 -4.181 1.00 70.06 101 LEU A O 1
ATOM 745 N N . ASP A 1 102 ? 13.189 -2.382 -4.165 1.00 81.69 102 ASP A N 1
ATOM 746 C CA . ASP A 1 102 ? 12.905 -2.032 -2.777 1.00 81.69 102 ASP A CA 1
ATOM 747 C C . ASP A 1 102 ? 11.983 -0.808 -2.758 1.00 81.69 102 ASP A C 1
ATOM 749 O O . ASP A 1 102 ? 12.340 0.271 -3.245 1.00 81.69 102 ASP A O 1
ATOM 753 N N . VAL A 1 103 ? 10.756 -0.998 -2.273 1.00 83.44 103 VAL A N 1
ATOM 754 C CA . VAL A 1 103 ? 9.721 0.038 -2.268 1.00 83.44 103 VAL A CA 1
ATOM 755 C C . VAL A 1 103 ? 9.192 0.237 -0.868 1.00 83.44 103 VAL A C 1
ATOM 757 O O . VAL A 1 103 ? 8.611 -0.666 -0.272 1.00 83.44 103 VAL A O 1
ATOM 760 N N . LYS A 1 104 ? 9.294 1.472 -0.390 1.00 91.81 104 LYS A N 1
ATOM 761 C CA . LYS A 1 104 ? 8.687 1.906 0.856 1.00 91.81 104 LYS A CA 1
ATOM 762 C C . LYS A 1 104 ? 7.316 2.505 0.581 1.00 91.81 104 LYS A C 1
ATOM 764 O O . LYS A 1 104 ? 7.181 3.462 -0.185 1.00 91.81 104 LYS A O 1
ATOM 769 N N . ILE A 1 105 ? 6.306 1.967 1.248 1.00 93.19 105 ILE A N 1
ATOM 770 C CA . ILE A 1 105 ? 4.953 2.512 1.275 1.00 93.19 105 ILE A CA 1
ATOM 771 C C . ILE A 1 105 ? 4.738 3.201 2.615 1.00 93.19 105 ILE A C 1
ATOM 773 O O . ILE A 1 105 ? 4.997 2.616 3.664 1.00 93.19 105 ILE A O 1
ATOM 777 N N . GLU A 1 106 ? 4.242 4.434 2.592 1.00 94.94 106 GLU A N 1
ATOM 778 C CA . GLU A 1 106 ? 3.889 5.188 3.794 1.00 94.94 106 GLU A CA 1
ATOM 779 C C . GLU A 1 106 ? 2.392 5.489 3.806 1.00 94.94 106 GLU A C 1
ATOM 781 O O . GLU A 1 106 ? 1.831 5.966 2.822 1.00 94.94 106 GLU A O 1
ATOM 786 N N . ILE A 1 107 ? 1.749 5.207 4.936 1.00 95.06 107 ILE A N 1
ATOM 787 C CA . ILE A 1 107 ? 0.336 5.474 5.194 1.00 95.06 107 ILE A CA 1
ATOM 788 C C . ILE A 1 107 ? 0.266 6.465 6.348 1.00 95.06 107 ILE A C 1
ATOM 790 O O . ILE A 1 107 ? 0.679 6.148 7.466 1.00 95.06 107 ILE A O 1
ATOM 794 N N . LYS A 1 108 ? -0.278 7.651 6.091 1.00 95.00 108 LYS A N 1
ATOM 795 C CA . LYS A 1 108 ? -0.546 8.667 7.110 1.00 95.00 108 LYS A CA 1
ATOM 796 C C . LYS A 1 108 ? -1.998 8.570 7.547 1.00 95.00 108 LYS A C 1
ATOM 798 O O . LYS A 1 108 ? -2.901 8.584 6.711 1.00 95.00 108 LYS A O 1
ATOM 803 N N . LEU A 1 109 ? -2.216 8.466 8.850 1.00 94.75 109 LEU A N 1
ATOM 804 C CA . LEU A 1 109 ? -3.534 8.542 9.470 1.00 94.75 109 LEU A CA 1
ATOM 805 C C . LEU A 1 109 ? -3.880 10.005 9.754 1.00 94.75 109 LEU A C 1
ATOM 807 O O . LEU A 1 109 ? -2.985 10.829 9.948 1.00 94.75 109 LEU A O 1
ATOM 811 N N . GLU A 1 110 ? -5.168 10.328 9.831 1.00 94.06 110 GLU A N 1
ATOM 812 C CA . GLU A 1 110 ? -5.598 11.691 10.189 1.00 94.06 110 GLU A CA 1
ATOM 813 C C . GLU A 1 110 ? -5.211 12.078 11.625 1.00 94.06 110 GLU A C 1
ATOM 815 O O . GLU A 1 110 ? -5.027 13.256 11.922 1.00 94.06 110 GLU A O 1
ATOM 820 N N . SER A 1 111 ? -4.969 11.091 12.499 1.0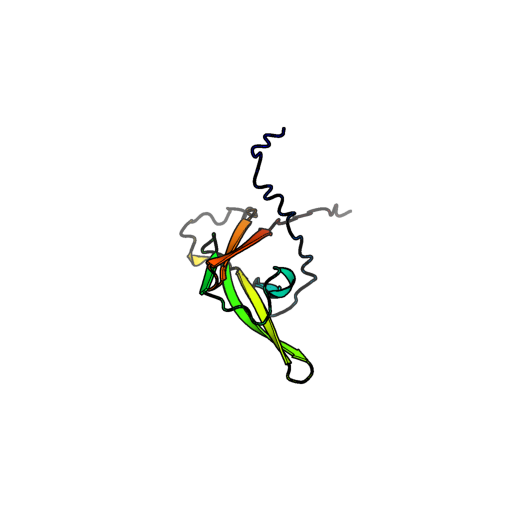0 91.88 111 SER A N 1
ATOM 821 C CA . SER A 1 111 ? -4.400 11.309 13.837 1.00 91.88 111 SER A CA 1
ATOM 822 C C . SER A 1 111 ? -2.984 11.902 13.818 1.00 91.88 111 SER A C 1
ATOM 824 O O . SER A 1 111 ? -2.495 12.341 14.857 1.00 91.88 111 SER A O 1
ATOM 826 N N . GLY A 1 112 ? -2.307 11.891 12.664 1.00 90.62 112 GLY A N 1
ATOM 827 C CA . GLY A 1 112 ? -0.897 12.252 12.511 1.00 90.62 112 GLY A CA 1
ATOM 828 C C . GLY A 1 112 ? 0.060 11.061 12.621 1.00 90.62 112 GLY A C 1
ATOM 829 O O . GLY A 1 112 ? 1.245 11.197 12.310 1.00 90.62 112 GLY A O 1
ATOM 830 N N . ASP A 1 113 ? -0.434 9.879 13.003 1.00 92.25 113 ASP A N 1
ATOM 831 C CA . ASP A 1 113 ? 0.370 8.658 13.031 1.00 92.25 113 ASP A CA 1
ATOM 832 C C . ASP A 1 113 ? 0.748 8.214 11.614 1.00 92.25 113 ASP A C 1
ATOM 834 O O . ASP A 1 113 ? -0.039 8.317 10.671 1.00 92.25 113 ASP A O 1
ATOM 838 N N . THR A 1 114 ? 1.952 7.664 11.459 1.00 93.44 114 THR A N 1
ATOM 839 C CA . THR A 1 114 ? 2.427 7.116 10.182 1.00 93.44 114 THR A CA 1
ATOM 840 C C . THR A 1 114 ? 2.776 5.643 10.335 1.00 93.44 114 THR A C 1
ATOM 842 O O . THR A 1 114 ? 3.419 5.238 11.306 1.00 93.44 114 THR A O 1
ATOM 845 N N . ARG A 1 115 ? 2.359 4.834 9.361 1.00 92.06 115 ARG A N 1
ATOM 846 C CA . ARG A 1 115 ? 2.749 3.429 9.219 1.00 92.06 115 ARG A CA 1
ATOM 847 C C . ARG A 1 115 ? 3.537 3.254 7.935 1.00 92.06 115 ARG A C 1
ATOM 849 O O . ARG A 1 115 ? 3.210 3.875 6.928 1.00 92.06 115 ARG A O 1
ATOM 856 N N . SER A 1 116 ? 4.550 2.399 7.976 1.00 90.94 116 SER A N 1
ATOM 857 C CA . SER A 1 116 ? 5.368 2.090 6.807 1.00 90.94 116 SER A CA 1
ATOM 858 C C . SER A 1 116 ? 5.402 0.592 6.546 1.00 90.94 116 SER A C 1
ATOM 860 O O . SER A 1 116 ? 5.346 -0.206 7.483 1.00 90.94 116 SER A O 1
ATOM 862 N N . LEU A 1 117 ? 5.478 0.238 5.270 1.00 89.12 117 LEU A N 1
ATOM 863 C CA . LEU A 1 117 ? 5.660 -1.121 4.783 1.00 89.12 117 LEU A CA 1
ATOM 864 C C . LEU A 1 117 ? 6.766 -1.101 3.732 1.00 89.12 117 LEU A C 1
ATOM 866 O O . LEU A 1 117 ? 6.629 -0.407 2.727 1.00 89.12 117 LEU A O 1
ATOM 870 N N . ASP A 1 118 ? 7.812 -1.886 3.955 1.00 87.56 118 ASP A N 1
ATOM 871 C CA . ASP A 1 118 ? 8.868 -2.105 2.972 1.00 87.56 118 ASP A CA 1
ATOM 872 C C . ASP A 1 118 ? 8.539 -3.362 2.159 1.00 87.56 118 ASP A C 1
ATOM 874 O O . ASP A 1 118 ? 8.251 -4.430 2.710 1.00 87.56 118 ASP A O 1
ATOM 878 N N . VAL A 1 119 ? 8.532 -3.218 0.838 1.00 80.75 119 VAL A N 1
ATOM 879 C CA . VAL A 1 119 ? 8.217 -4.271 -0.123 1.00 80.75 119 VAL A CA 1
ATOM 880 C C . VAL A 1 119 ? 9.463 -4.548 -0.940 1.00 80.75 119 VAL A C 1
ATOM 882 O O . VAL A 1 119 ? 9.835 -3.770 -1.816 1.00 80.75 119 VAL A O 1
ATOM 885 N N . LEU A 1 120 ? 10.078 -5.692 -0.655 1.00 78.69 120 LEU A N 1
ATOM 886 C CA . LEU A 1 120 ? 11.263 -6.165 -1.350 1.00 78.69 120 LEU A CA 1
ATOM 887 C C . LEU A 1 120 ? 10.876 -7.254 -2.347 1.00 78.69 120 LEU A C 1
ATOM 889 O O . LEU A 1 120 ? 10.480 -8.355 -1.961 1.00 78.69 120 LEU A O 1
ATOM 893 N N . MET A 1 121 ? 11.019 -6.956 -3.634 1.00 70.62 121 MET A N 1
ATOM 894 C CA . MET A 1 121 ? 10.812 -7.922 -4.706 1.00 70.62 121 MET A CA 1
ATOM 895 C C . MET A 1 121 ? 12.157 -8.473 -5.161 1.00 70.62 121 MET A C 1
ATOM 897 O O . MET A 1 121 ? 12.944 -7.793 -5.822 1.00 70.62 121 MET A O 1
ATOM 901 N N . LYS A 1 122 ? 12.408 -9.732 -4.798 1.00 66.12 122 LYS A N 1
ATOM 902 C CA . LYS A 1 122 ? 13.562 -10.502 -5.264 1.00 66.12 122 LYS A CA 1
ATOM 903 C C . LYS A 1 122 ? 13.115 -11.420 -6.384 1.00 66.12 122 LYS A C 1
ATOM 905 O O . LYS A 1 122 ? 12.224 -12.242 -6.185 1.00 66.12 122 LYS A O 1
ATOM 910 N N . ASN A 1 123 ? 13.757 -11.321 -7.541 1.00 56.00 123 ASN A N 1
ATOM 911 C CA . ASN A 1 123 ? 13.560 -12.308 -8.589 1.00 56.00 123 ASN A CA 1
ATOM 912 C C . ASN A 1 123 ? 14.524 -13.478 -8.352 1.00 56.00 123 ASN A C 1
ATOM 914 O O . ASN A 1 123 ? 15.714 -13.386 -8.650 1.00 56.00 123 ASN A O 1
ATOM 918 N N . SER A 1 124 ? 14.035 -14.576 -7.778 1.00 48.66 124 SER A N 1
ATOM 919 C CA . SER A 1 124 ? 14.805 -15.817 -7.693 1.00 48.66 124 SER A CA 1
ATOM 920 C C . SER A 1 124 ? 14.717 -16.561 -9.025 1.00 48.66 124 SER A C 1
ATOM 922 O O . SER A 1 124 ? 13.839 -17.399 -9.225 1.00 48.66 124 SER A O 1
ATOM 924 N N . PHE A 1 125 ? 15.628 -16.267 -9.949 1.00 39.81 125 PHE A N 1
ATOM 925 C CA . PHE A 1 125 ? 15.780 -17.063 -11.162 1.00 39.81 125 PHE A CA 1
ATOM 926 C C . PHE A 1 125 ? 16.692 -18.263 -10.858 1.00 39.81 125 PHE A C 1
ATOM 928 O O . PHE A 1 125 ? 17.914 -18.139 -10.870 1.00 39.81 125 PHE A O 1
ATOM 935 N N . GLN A 1 126 ? 16.114 -19.425 -10.532 1.00 35.69 126 GLN A N 1
ATOM 936 C CA . GLN A 1 126 ? 16.869 -20.683 -10.501 1.00 35.69 126 GLN A CA 1
ATOM 937 C C . GLN A 1 126 ? 16.807 -21.339 -11.883 1.00 35.69 126 GLN A C 1
ATOM 939 O O . GLN A 1 126 ? 15.844 -22.028 -12.206 1.00 35.69 126 GLN A O 1
ATOM 944 N N . VAL A 1 127 ? 17.847 -21.155 -12.700 1.00 41.97 127 VAL A N 1
ATOM 945 C CA . VAL A 1 127 ? 18.094 -22.046 -13.847 1.00 41.97 127 VAL A CA 1
ATOM 946 C C . VAL A 1 127 ? 18.874 -23.241 -13.325 1.00 41.97 127 VAL A C 1
ATOM 948 O O . VAL A 1 127 ? 20.100 -23.254 -13.331 1.00 41.97 127 VAL A O 1
ATOM 951 N N . GLY A 1 128 ? 18.150 -24.217 -12.789 1.00 45.41 128 GLY A N 1
ATOM 952 C CA . GLY A 1 128 ? 18.697 -25.495 -12.351 1.00 45.41 128 GLY A CA 1
ATOM 953 C C . GLY A 1 128 ? 18.002 -26.617 -13.101 1.00 45.41 128 GLY A C 1
ATOM 954 O O . GLY A 1 128 ? 17.009 -27.152 -12.624 1.00 45.41 128 GLY A O 1
ATOM 955 N N . GLY A 1 129 ? 18.505 -26.940 -14.287 1.00 33.84 129 GLY A N 1
ATOM 956 C CA . GLY A 1 129 ? 18.042 -28.067 -15.083 1.00 33.84 129 GLY A CA 1
ATOM 957 C C . GLY A 1 129 ? 19.139 -28.492 -16.044 1.00 33.84 129 GLY A C 1
ATOM 958 O O . GLY A 1 129 ? 19.122 -28.095 -17.205 1.00 33.84 129 GLY A O 1
ATOM 959 N N . GLU A 1 130 ? 20.112 -29.257 -15.545 1.00 37.78 130 GLU A N 1
ATOM 960 C CA . GLU A 1 130 ? 20.902 -30.143 -16.402 1.00 37.78 130 GLU A CA 1
ATOM 961 C C . GLU A 1 130 ? 19.913 -31.057 -17.133 1.00 37.78 130 GLU A C 1
ATOM 963 O O . GLU A 1 130 ? 19.193 -31.843 -16.513 1.00 37.78 130 GLU A O 1
ATOM 968 N N . VAL A 1 131 ? 19.821 -30.884 -18.448 1.00 44.19 131 VAL A N 1
ATOM 969 C CA . VAL A 1 131 ? 19.133 -31.827 -19.328 1.00 44.19 131 VAL A CA 1
ATOM 970 C C . VAL A 1 131 ? 20.109 -32.992 -19.556 1.00 44.19 131 VAL A C 1
ATOM 972 O O . VAL A 1 131 ? 21.264 -32.706 -19.880 1.00 44.19 131 VAL A O 1
ATOM 975 N N . PRO A 1 132 ? 19.695 -34.256 -19.340 1.00 51.47 132 PRO A N 1
ATOM 976 C CA . PRO A 1 132 ? 20.555 -35.428 -19.520 1.00 51.47 132 PRO A CA 1
ATOM 977 C C . PRO A 1 132 ? 21.030 -35.622 -20.965 1.00 51.47 132 PRO A C 1
ATOM 979 O O . PRO A 1 132 ? 20.308 -35.196 -21.899 1.00 51.47 132 PRO A O 1
#

Mean predicted aligned error: 14.34 Å

Radius of gyration: 20.54 Å; Cα contacts (8 Å, |Δi|>4): 158; chains: 1; bounding box: 43×48×77 Å

Nearest PDB structures (foldseek):
  7eeb-assembly1_G  TM=3.424E-01  e=5.475E-01  Mus musculus
  8tpu-assembly1_Ai  TM=2.686E-01  e=1.125E+00  Plasmodium falciparum 3D7
  6xx1-assembly2_B  TM=4.078E-01  e=5.926E+00  Acetivibrio clariflavus DSM 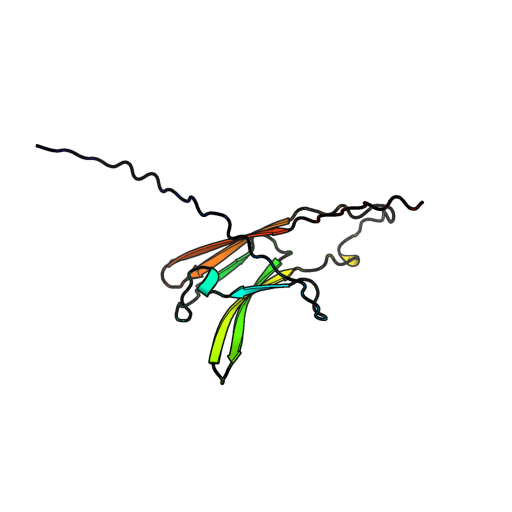19732
  6ky0-assembly2_B  TM=1.910E-01  e=5.607E+00  Homo sapiens
  6k95-assembly1_A-3  TM=1.814E-01  e=7.817E+00  Homo sapiens

Secondary structure (DSSP, 8-state):
-------------------------SSSSSEEEEEGGGGT--TTPPEEEEEES-TTEEEEEEEEEEETTEEEEEEEEEEPPPPTTS-----TT---PPPPEEEEEEEEETTS-EEEEEEEE-----------

Foldseek 3Di:
DDDDDDDPPPPPPPPADDDDDPDDDDPAPDKDKAFVVSLVDDQPFAWDDKDKPDPQKDWDKDWDDPDPPDIGIIIMIHGHDDDPVVDPDPDPPPPPDDDWDWMKMWIATPVRDITIHIDTDDDPDDPDDDDD

Solvent-accessible surface area (backbone atoms only — not comparable to full-atom values): 8992 Å² total; per-residue (Å²): 135,90,83,88,83,86,86,78,80,80,79,80,77,73,76,81,78,83,76,86,78,68,93,81,89,65,103,60,79,53,69,50,78,44,52,33,62,81,70,76,38,60,90,85,59,58,74,64,50,65,50,52,72,37,95,54,39,49,61,45,81,44,79,46,78,78,52,98,90,40,70,46,52,25,41,38,35,39,44,60,76,84,56,81,81,81,51,94,64,92,56,95,76,66,75,82,71,86,69,75,45,80,34,48,34,42,38,34,30,66,89,70,52,73,46,75,48,76,47,73,47,73,79,83,81,80,92,80,74,9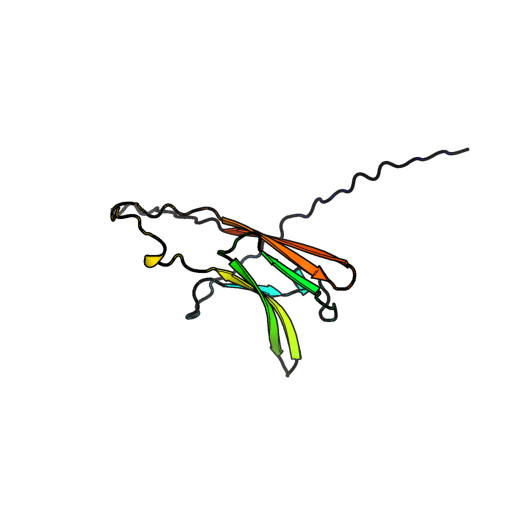0,78,132